Protein AF-A9QA04-F1 (afdb_monomer_lite)

InterPro domains:
  IPR006043 Nucleobase cation symporter 2 family [PF00860] (19-73)

Secondary structure (DSSP, 8-state):
------PPPTTSSPPPHHHHHHHHHHHHHHHHHHHHHHHHHHHHHTT--HHHHHHHHHHHHHHHHHHHHHHHH-

pLDDT: mean 74.43, std 10.71, range [45.66, 88.94]

Foldseek 3Di:
DDDPDPDPDVVPVPDDVVVVVVVVVVVVVVVVCVLLVVLVVVCVVVVHDPVVSVVSNVVSVVVVVVVVVVVVVD

Radius of gyration: 21.37 Å; chains: 1; bounding box: 37×27×70 Å

Structure (mmCIF, N/CA/C/O backbone):
data_AF-A9QA04-F1
#
_entry.id   AF-A9QA04-F1
#
loop_
_atom_site.group_PDB
_atom_site.id
_atom_site.type_symbol
_atom_site.label_atom_id
_atom_site.label_alt_id
_atom_site.label_comp_id
_atom_site.label_asym_id
_atom_site.label_entity_id
_atom_site.label_seq_id
_atom_site.pdbx_PDB_ins_code
_atom_site.Cartn_x
_atom_site.Cartn_y
_atom_site.Cartn_z
_atom_site.occupancy
_atom_site.B_iso_or_equiv
_atom_site.auth_seq_id
_atom_site.auth_comp_id
_atom_site.auth_asym_id
_atom_site.auth_atom_id
_atom_site.pdbx_PDB_model_num
ATOM 1 N N . MET A 1 1 ? 14.614 -6.051 -53.431 1.00 50.00 1 MET A N 1
ATOM 2 C CA . MET A 1 1 ? 14.234 -4.716 -53.934 1.00 50.00 1 MET A CA 1
ATOM 3 C C . MET A 1 1 ? 12.811 -4.486 -53.407 1.00 50.00 1 MET A C 1
ATOM 5 O O . MET A 1 1 ? 11.909 -5.089 -53.951 1.00 50.00 1 MET A O 1
ATOM 9 N N . ASN A 1 2 ? 12.519 -3.822 -52.278 1.00 45.66 2 ASN A N 1
ATOM 10 C CA . ASN A 1 2 ? 13.020 -2.532 -51.796 1.00 45.66 2 ASN A CA 1
ATOM 11 C C . ASN A 1 2 ? 12.765 -2.358 -50.280 1.00 45.66 2 ASN A C 1
ATOM 13 O O . ASN A 1 2 ? 11.696 -2.693 -49.784 1.00 45.66 2 ASN A O 1
ATOM 17 N N . HIS A 1 3 ? 13.767 -1.800 -49.606 1.00 53.66 3 HIS A N 1
ATOM 18 C CA . HIS A 1 3 ? 13.790 -1.078 -48.332 1.00 53.66 3 HIS A CA 1
ATOM 19 C C . HIS A 1 3 ? 12.450 -0.702 -47.663 1.00 53.66 3 HIS A C 1
ATOM 21 O O . HIS A 1 3 ? 11.847 0.312 -48.009 1.00 53.66 3 HIS A O 1
ATOM 27 N N . VAL A 1 4 ? 12.096 -1.399 -46.577 1.00 61.81 4 VAL A N 1
ATOM 28 C CA . VAL A 1 4 ? 11.439 -0.745 -45.435 1.00 61.81 4 VAL A CA 1
ATOM 29 C C . VAL A 1 4 ? 12.563 -0.351 -44.486 1.00 61.81 4 VAL A C 1
ATOM 31 O O . VAL A 1 4 ? 13.340 -1.191 -44.037 1.00 61.81 4 VAL A O 1
ATOM 34 N N . ALA A 1 5 ? 12.739 0.953 -44.313 1.00 54.84 5 ALA A N 1
ATOM 35 C CA . ALA A 1 5 ? 13.805 1.546 -43.531 1.00 54.84 5 ALA A CA 1
ATOM 36 C C . ALA A 1 5 ? 13.880 0.930 -42.126 1.00 54.84 5 ALA A C 1
ATOM 38 O O . ALA A 1 5 ? 12.891 0.913 -41.399 1.00 54.84 5 ALA A O 1
ATOM 39 N N . ASN A 1 6 ? 15.081 0.484 -41.760 1.00 57.97 6 ASN A N 1
ATOM 40 C CA . ASN A 1 6 ? 15.518 0.168 -40.405 1.00 57.97 6 ASN A CA 1
ATOM 41 C C . ASN A 1 6 ? 15.431 1.438 -39.535 1.00 57.97 6 ASN A C 1
ATOM 43 O O . ASN A 1 6 ? 16.427 2.127 -39.312 1.00 57.97 6 ASN A O 1
ATOM 47 N N . ARG A 1 7 ? 14.215 1.822 -39.141 1.00 61.41 7 ARG A N 1
ATOM 48 C CA . ARG A 1 7 ? 13.993 2.757 -38.040 1.00 61.41 7 ARG A CA 1
ATOM 49 C C . ARG A 1 7 ? 14.017 1.883 -36.788 1.00 61.41 7 ARG A C 1
ATOM 51 O O . ARG A 1 7 ? 13.235 0.939 -36.751 1.00 61.41 7 ARG A O 1
ATOM 58 N N . PRO A 1 8 ? 14.891 2.141 -35.803 1.00 60.09 8 PRO A N 1
ATOM 59 C CA . PRO A 1 8 ? 14.796 1.439 -34.534 1.00 60.09 8 PRO A CA 1
ATOM 60 C C . PRO A 1 8 ? 13.384 1.676 -33.994 1.00 60.09 8 PRO A C 1
ATOM 62 O O . PRO A 1 8 ? 12.982 2.834 -33.842 1.00 60.09 8 PRO A O 1
ATOM 65 N N . ASP A 1 9 ? 12.613 0.611 -33.782 1.00 62.81 9 ASP A N 1
ATOM 66 C CA . ASP A 1 9 ? 11.283 0.730 -33.199 1.00 62.81 9 ASP A CA 1
ATOM 67 C C . ASP A 1 9 ? 11.416 1.442 -31.841 1.00 62.81 9 ASP A C 1
ATOM 69 O O . ASP A 1 9 ? 12.200 1.004 -30.996 1.00 62.81 9 ASP A O 1
ATOM 73 N N . PRO A 1 10 ? 10.680 2.542 -31.590 1.00 60.16 10 PRO A N 1
ATOM 74 C CA . PRO A 1 10 ? 10.795 3.325 -30.355 1.00 60.16 10 PRO A CA 1
ATOM 75 C C . PRO A 1 10 ? 10.416 2.530 -29.095 1.00 60.16 10 PRO A C 1
ATOM 77 O O . PRO A 1 10 ? 10.637 3.002 -27.986 1.00 60.16 10 PRO A O 1
ATOM 80 N N . VAL A 1 11 ? 9.879 1.318 -29.262 1.00 59.31 11 VAL A N 1
ATOM 81 C CA . VAL A 1 11 ? 9.619 0.355 -28.189 1.00 59.31 11 VAL A CA 1
ATOM 82 C C . VAL A 1 11 ? 10.910 -0.284 -27.646 1.00 59.31 11 VAL A C 1
ATOM 84 O O . VAL A 1 11 ? 10.962 -0.633 -26.471 1.00 59.31 11 VAL A O 1
ATOM 87 N N . GLU A 1 12 ? 11.970 -0.373 -28.463 1.00 57.81 12 GLU A N 1
ATOM 88 C CA . GLU A 1 12 ? 13.309 -0.840 -28.058 1.00 57.81 12 GLU A CA 1
ATOM 89 C C . GLU A 1 12 ? 14.255 0.297 -27.659 1.00 57.81 12 GLU A C 1
ATOM 91 O O . GLU A 1 12 ? 15.387 0.051 -27.231 1.00 57.81 12 GLU A O 1
ATOM 96 N N . ALA A 1 13 ? 13.798 1.552 -27.722 1.00 59.25 13 ALA A N 1
ATOM 97 C CA . ALA A 1 13 ? 14.461 2.642 -27.022 1.00 59.25 13 ALA A CA 1
ATOM 98 C C . ALA A 1 13 ? 14.265 2.417 -25.517 1.00 59.25 13 ALA A C 1
ATOM 100 O O . ALA A 1 13 ? 13.338 2.947 -24.905 1.00 59.25 13 ALA A O 1
ATOM 101 N N . ARG A 1 14 ? 15.114 1.564 -24.926 1.00 62.44 14 ARG A N 1
ATOM 102 C CA . ARG A 1 14 ? 15.094 1.278 -23.492 1.00 62.44 14 ARG A CA 1
ATOM 103 C C . ARG A 1 14 ? 15.121 2.606 -22.758 1.00 62.44 14 ARG A C 1
ATOM 105 O O . ARG A 1 14 ? 16.075 3.373 -22.907 1.00 62.44 14 ARG A O 1
ATOM 112 N N . LEU A 1 15 ? 14.046 2.881 -22.016 1.00 60.00 15 LEU A N 1
ATOM 113 C CA . LEU A 1 15 ? 13.948 4.084 -21.204 1.00 60.00 15 LEU A CA 1
ATOM 114 C C . LEU A 1 15 ? 15.239 4.200 -20.383 1.00 60.00 15 LEU A C 1
ATOM 116 O O . LEU A 1 15 ? 15.692 3.186 -19.837 1.00 60.00 15 LEU A O 1
ATOM 120 N N . PRO A 1 16 ? 15.850 5.396 -20.304 1.00 68.62 16 PRO A N 1
ATOM 121 C CA . PRO A 1 16 ? 17.062 5.591 -19.527 1.00 68.62 16 PRO A CA 1
ATOM 122 C C . PRO A 1 16 ? 16.854 4.999 -18.126 1.00 68.62 16 PRO A C 1
ATOM 124 O O . PRO A 1 16 ? 15.772 5.164 -17.555 1.00 68.62 16 PRO A O 1
ATOM 127 N N . PRO A 1 17 ? 17.855 4.305 -17.560 1.00 71.00 17 PRO A N 1
ATOM 128 C CA . PRO A 1 17 ? 17.690 3.484 -16.355 1.00 71.00 17 PRO A CA 1
ATOM 129 C C . PRO A 1 17 ? 17.093 4.262 -15.173 1.00 71.00 17 PRO A C 1
ATOM 131 O O . PRO A 1 17 ? 16.354 3.709 -14.365 1.00 71.00 17 PRO A O 1
ATOM 134 N N . TRP A 1 18 ? 17.332 5.573 -15.130 1.00 76.00 18 TRP A N 1
ATOM 135 C CA . TRP A 1 18 ? 16.697 6.518 -14.214 1.00 76.00 18 TRP A CA 1
ATOM 136 C C . TRP A 1 18 ? 15.162 6.581 -14.336 1.00 76.00 18 TRP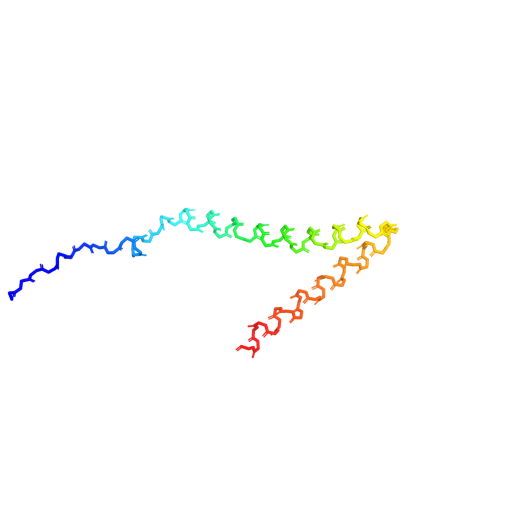 A C 1
ATOM 138 O O . TRP A 1 18 ? 14.467 6.526 -13.325 1.00 76.00 18 TRP A O 1
ATOM 148 N N . GLN A 1 19 ? 14.612 6.674 -15.550 1.00 78.12 19 GLN A N 1
ATOM 149 C CA . GLN A 1 19 ? 13.162 6.734 -15.761 1.00 78.12 19 GLN A CA 1
ATOM 150 C C . GLN A 1 19 ? 12.492 5.397 -15.442 1.00 78.12 19 GLN A C 1
ATOM 152 O O . GLN A 1 19 ? 11.400 5.398 -14.884 1.00 78.12 19 GLN A O 1
ATOM 157 N N . LEU A 1 20 ? 13.152 4.268 -15.726 1.00 79.38 20 LEU A N 1
ATOM 158 C CA . LEU A 1 20 ? 12.670 2.943 -15.319 1.00 79.38 20 LEU A CA 1
ATOM 159 C C . LEU A 1 20 ? 12.603 2.816 -13.794 1.00 79.38 20 LEU A C 1
ATOM 161 O O . LEU A 1 20 ? 11.613 2.322 -13.262 1.00 79.38 20 LEU A O 1
ATOM 165 N N . LEU A 1 21 ? 13.622 3.311 -13.089 1.00 83.69 21 LEU A N 1
ATOM 166 C CA . LEU A 1 21 ? 13.681 3.276 -11.629 1.00 83.69 21 LEU A CA 1
ATOM 167 C C . LEU A 1 21 ? 12.588 4.156 -11.004 1.00 83.69 21 LEU A C 1
ATOM 169 O O . LEU A 1 21 ? 11.867 3.719 -10.108 1.00 83.69 21 LEU A O 1
ATOM 173 N N . VAL A 1 22 ? 12.410 5.369 -11.525 1.00 86.31 22 VAL A N 1
ATOM 174 C CA . VAL A 1 22 ? 11.352 6.295 -11.101 1.00 86.31 22 VAL A CA 1
ATOM 175 C C . VAL A 1 22 ? 9.954 5.750 -11.431 1.00 86.31 22 VAL A C 1
ATOM 177 O O . VAL A 1 22 ? 9.048 5.869 -10.608 1.00 86.31 22 VAL A O 1
ATOM 180 N N . CYS A 1 23 ? 9.773 5.118 -12.592 1.00 84.50 23 CYS A N 1
ATOM 181 C CA . CYS A 1 23 ? 8.513 4.485 -12.988 1.00 84.50 23 CYS A CA 1
ATOM 182 C C . CYS A 1 23 ? 8.187 3.274 -12.100 1.00 84.50 23 CYS A C 1
ATOM 184 O O . CYS A 1 23 ? 7.063 3.163 -11.616 1.00 84.50 23 CYS A O 1
ATOM 186 N N . GLY A 1 24 ? 9.173 2.422 -11.802 1.00 81.88 24 GLY A N 1
ATOM 187 C CA . GLY A 1 24 ? 9.022 1.302 -10.869 1.00 81.88 24 GLY A CA 1
ATOM 188 C C . GLY A 1 24 ? 8.660 1.762 -9.455 1.00 81.88 24 GLY A C 1
ATOM 189 O O . GLY A 1 24 ? 7.738 1.218 -8.849 1.00 81.88 24 GLY A O 1
ATOM 190 N N . LEU A 1 25 ? 9.310 2.822 -8.960 1.00 85.94 25 LEU A N 1
ATOM 191 C CA . LEU A 1 25 ? 8.948 3.458 -7.689 1.00 85.94 25 LEU A CA 1
ATOM 192 C C . LEU A 1 25 ? 7.500 3.951 -7.703 1.00 85.94 25 LEU A C 1
ATOM 194 O O . LEU A 1 25 ? 6.729 3.595 -6.818 1.00 85.94 25 LEU A O 1
ATOM 198 N N . GLN A 1 26 ? 7.104 4.724 -8.715 1.00 85.69 26 GLN A N 1
ATOM 199 C CA . GLN A 1 26 ? 5.731 5.226 -8.826 1.00 85.69 26 GLN A CA 1
ATOM 200 C C . GLN A 1 26 ? 4.705 4.091 -8.869 1.00 85.69 26 GLN A C 1
ATOM 202 O O . GLN A 1 26 ? 3.667 4.191 -8.223 1.00 85.69 26 GLN A O 1
ATOM 207 N N . HIS A 1 27 ? 5.013 2.999 -9.567 1.00 81.81 27 HIS A N 1
ATOM 208 C CA . HIS A 1 27 ? 4.131 1.844 -9.674 1.00 81.81 27 HIS A CA 1
ATOM 209 C C . HIS A 1 27 ? 3.893 1.174 -8.311 1.00 81.81 27 HIS A C 1
ATOM 211 O O . HIS A 1 27 ? 2.748 0.932 -7.929 1.00 81.81 27 HIS A O 1
ATOM 217 N N . VAL A 1 28 ? 4.959 0.935 -7.539 1.00 83.44 28 VAL A N 1
ATOM 218 C CA . VAL A 1 28 ? 4.855 0.329 -6.200 1.00 83.44 28 VAL A CA 1
ATOM 219 C C . VAL A 1 28 ? 4.163 1.274 -5.216 1.00 83.44 28 VAL A C 1
ATOM 221 O O . VAL A 1 28 ? 3.299 0.836 -4.457 1.00 83.44 28 VAL A O 1
ATOM 224 N N . LEU A 1 29 ? 4.493 2.570 -5.248 1.00 84.19 29 LEU A N 1
ATOM 225 C CA . LEU A 1 29 ? 3.859 3.575 -4.389 1.00 84.19 29 LEU A CA 1
ATOM 226 C C . LEU A 1 29 ? 2.351 3.678 -4.663 1.00 84.19 29 LEU A C 1
ATOM 228 O O . LEU A 1 29 ? 1.562 3.728 -3.719 1.00 84.19 29 LEU A O 1
ATOM 232 N N . VAL A 1 30 ? 1.947 3.668 -5.936 1.00 85.81 30 VAL A N 1
ATOM 233 C CA . VAL A 1 30 ? 0.534 3.683 -6.345 1.00 85.81 30 VAL A CA 1
ATOM 234 C C . VAL A 1 30 ? -0.194 2.427 -5.872 1.00 85.81 30 VAL A C 1
ATOM 236 O O . VAL A 1 30 ? -1.291 2.536 -5.323 1.00 85.81 30 VAL A O 1
ATOM 239 N N . ILE A 1 31 ? 0.411 1.245 -6.024 1.00 84.38 31 ILE A N 1
ATOM 240 C CA . ILE A 1 31 ? -0.190 -0.013 -5.557 1.00 84.38 31 ILE A CA 1
ATOM 241 C C . ILE A 1 31 ? -0.343 -0.018 -4.034 1.00 84.38 31 ILE A C 1
ATOM 243 O O . ILE A 1 31 ? -1.408 -0.368 -3.5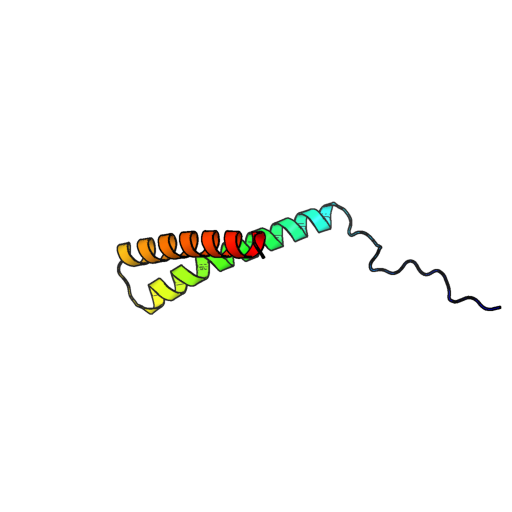28 1.00 84.38 31 ILE A O 1
ATOM 247 N N . TYR A 1 32 ? 0.676 0.420 -3.293 1.00 81.38 32 TYR A N 1
ATOM 248 C CA . TYR A 1 32 ? 0.610 0.485 -1.834 1.00 81.38 32 TYR A CA 1
ATOM 249 C C . TYR A 1 32 ? -0.476 1.458 -1.351 1.00 81.38 32 TYR A C 1
ATOM 251 O O . TYR A 1 32 ? -1.267 1.120 -0.468 1.00 81.38 32 TYR A O 1
ATOM 259 N N . ALA A 1 33 ? -0.573 2.636 -1.978 1.00 81.12 33 ALA A N 1
ATOM 260 C CA . ALA A 1 33 ? -1.639 3.595 -1.703 1.00 81.12 33 ALA A CA 1
ATOM 261 C C . ALA A 1 33 ? -3.028 2.999 -1.990 1.00 81.12 33 ALA A C 1
ATOM 263 O O . ALA A 1 33 ? -3.935 3.169 -1.179 1.00 81.12 33 ALA A O 1
ATOM 264 N N . GLY A 1 34 ? -3.188 2.251 -3.087 1.00 80.19 34 GLY A N 1
ATOM 265 C CA . GLY A 1 34 ? -4.436 1.560 -3.420 1.00 80.19 34 GLY A CA 1
ATOM 266 C C . GLY A 1 34 ? -4.836 0.497 -2.391 1.00 80.19 34 GLY A C 1
ATOM 267 O O . GLY A 1 34 ? -5.985 0.470 -1.952 1.00 80.19 34 GLY A O 1
ATOM 268 N N . ILE A 1 35 ? -3.884 -0.331 -1.949 1.00 79.00 35 ILE A N 1
ATOM 269 C CA . ILE A 1 35 ? -4.120 -1.399 -0.961 1.00 79.00 35 ILE A CA 1
ATOM 270 C C . ILE A 1 35 ? -4.563 -0.829 0.394 1.00 79.00 35 ILE A C 1
ATOM 272 O O . ILE A 1 35 ? -5.411 -1.419 1.060 1.00 79.00 35 ILE A O 1
ATOM 276 N N . VAL A 1 36 ? -4.015 0.318 0.804 1.00 75.62 36 VAL A N 1
ATOM 277 C CA . VAL A 1 36 ? -4.323 0.943 2.102 1.00 75.62 36 VAL A CA 1
ATOM 278 C C . VAL A 1 36 ? -5.565 1.841 2.034 1.00 75.62 36 VAL A C 1
ATOM 280 O O . VAL A 1 36 ? -6.342 1.890 2.990 1.00 75.62 36 VAL A O 1
ATOM 283 N N . ALA A 1 37 ? -5.797 2.529 0.912 1.00 82.38 37 ALA A N 1
ATOM 284 C CA . ALA A 1 37 ? -6.920 3.453 0.758 1.00 82.38 37 ALA A CA 1
ATOM 285 C C . ALA A 1 37 ? -8.282 2.744 0.783 1.00 82.38 37 ALA A C 1
ATOM 287 O O . ALA A 1 37 ? -9.206 3.231 1.429 1.00 82.38 37 ALA A O 1
ATOM 288 N N . VAL A 1 38 ? -8.417 1.586 0.130 1.00 78.75 38 VAL A N 1
ATOM 289 C CA . VAL A 1 38 ? -9.695 0.855 0.030 1.00 78.75 38 VAL A CA 1
ATOM 290 C C . VAL A 1 38 ? -10.287 0.480 1.405 1.00 78.75 38 VAL A C 1
ATOM 292 O O . VAL A 1 38 ? -11.424 0.875 1.674 1.00 78.75 38 VAL A O 1
ATOM 295 N N . PRO A 1 39 ? -9.568 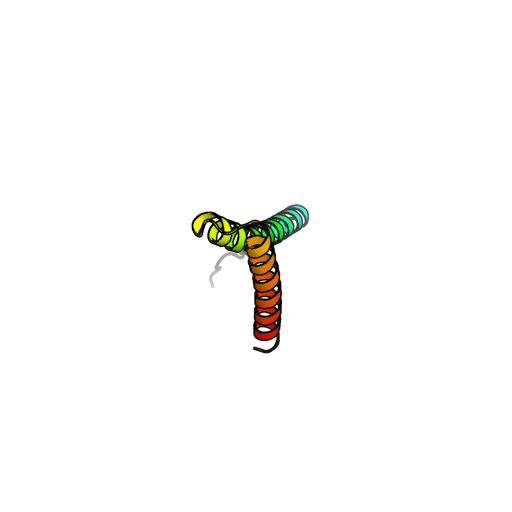-0.204 2.319 1.00 74.38 39 PRO A N 1
ATOM 296 C CA . PRO A 1 39 ? -10.096 -0.514 3.650 1.00 74.38 39 PRO A CA 1
ATOM 297 C C . PRO A 1 39 ? -10.343 0.715 4.521 1.00 74.38 39 PRO A C 1
ATOM 299 O O . PRO A 1 39 ? -11.291 0.713 5.304 1.00 74.38 39 PRO A O 1
ATOM 302 N N . LEU A 1 40 ? -9.537 1.772 4.377 1.00 76.62 40 LEU A N 1
ATOM 303 C CA . LEU A 1 40 ? -9.770 3.034 5.082 1.00 76.62 40 LEU A CA 1
ATOM 304 C C . LEU A 1 40 ? -11.063 3.713 4.617 1.00 76.62 40 LEU A C 1
ATOM 306 O O . LEU A 1 40 ? -11.844 4.158 5.459 1.00 76.62 40 LEU A O 1
ATOM 310 N N . ILE A 1 41 ? -11.323 3.756 3.305 1.00 79.19 41 ILE A N 1
ATOM 311 C CA . ILE A 1 41 ? -12.555 4.311 2.718 1.00 79.19 41 ILE A CA 1
ATOM 312 C C . ILE A 1 41 ? -13.771 3.483 3.153 1.00 79.19 41 ILE A C 1
ATOM 314 O O . ILE A 1 41 ? -14.775 4.039 3.592 1.00 79.19 41 ILE A O 1
ATOM 318 N N . ILE A 1 42 ? -13.687 2.153 3.100 1.00 76.31 42 ILE A N 1
ATOM 319 C CA . ILE A 1 42 ? -14.783 1.270 3.529 1.00 76.31 42 ILE A CA 1
ATOM 320 C C . ILE A 1 42 ? -15.032 1.413 5.040 1.00 76.31 42 ILE A C 1
ATOM 322 O O . ILE A 1 42 ? -16.167 1.582 5.474 1.00 76.31 42 ILE A O 1
ATOM 326 N N . GLY A 1 43 ? -13.979 1.441 5.857 1.00 71.62 43 GLY A N 1
ATOM 327 C CA . GLY A 1 43 ? -14.112 1.613 7.303 1.00 71.62 43 GLY A CA 1
ATOM 328 C C . GLY A 1 43 ? -14.701 2.967 7.711 1.00 71.62 43 GLY A C 1
ATOM 329 O O . GLY A 1 43 ? -15.502 3.033 8.640 1.00 71.62 43 GLY A O 1
ATOM 330 N N . SER A 1 44 ? -14.345 4.043 7.001 1.00 67.44 44 SER A N 1
ATOM 331 C CA . SER A 1 44 ? -14.886 5.388 7.256 1.00 67.44 44 SER A CA 1
ATOM 332 C C . SER A 1 44 ? -16.309 5.584 6.718 1.00 67.44 44 SER A C 1
ATOM 334 O O . SER A 1 44 ? -17.101 6.273 7.354 1.00 67.44 44 SER A O 1
ATOM 336 N N . THR A 1 45 ? -16.677 4.943 5.605 1.00 70.88 45 THR A N 1
ATOM 337 C CA . THR A 1 45 ? -18.040 5.020 5.038 1.00 70.88 45 THR A CA 1
ATOM 338 C C . THR A 1 45 ? -19.079 4.224 5.829 1.00 70.88 45 THR A C 1
ATOM 340 O O . THR A 1 45 ? -20.238 4.631 5.865 1.00 70.88 45 THR A O 1
ATOM 343 N N . LEU A 1 46 ? -18.687 3.139 6.508 1.00 69.81 46 LEU A N 1
ATOM 344 C CA . LEU A 1 46 ? -19.571 2.402 7.422 1.00 69.81 46 LEU A CA 1
ATOM 345 C C . LEU A 1 46 ? -19.656 3.011 8.839 1.00 69.81 46 LEU A C 1
ATOM 347 O O . LEU A 1 46 ? -20.419 2.505 9.659 1.00 69.81 46 LEU A O 1
ATOM 351 N N . GLY A 1 47 ? -18.905 4.079 9.143 1.00 64.19 47 GLY A N 1
ATOM 352 C CA . GLY A 1 47 ? -18.922 4.731 10.463 1.00 64.19 47 GLY A CA 1
ATOM 353 C C . GLY A 1 47 ? -18.400 3.846 11.603 1.00 64.19 47 GLY A C 1
ATOM 354 O O . GLY A 1 47 ? -18.840 3.985 12.742 1.00 64.19 47 GLY A O 1
ATOM 355 N N . LEU A 1 48 ? -17.511 2.902 11.284 1.00 61.41 48 LEU A N 1
ATOM 356 C CA . LEU A 1 48 ? -17.023 1.880 12.208 1.00 61.41 48 LEU A CA 1
ATOM 357 C C . LEU A 1 48 ? -16.009 2.464 13.207 1.00 61.41 48 LEU A C 1
ATOM 359 O O . LEU A 1 48 ? -15.149 3.262 12.833 1.00 61.41 48 LEU A O 1
ATOM 363 N N . ASP A 1 49 ? -16.093 2.028 14.467 1.00 67.19 49 ASP A N 1
ATOM 364 C CA . ASP A 1 49 ? -15.160 2.402 15.537 1.00 67.19 49 ASP A CA 1
ATOM 365 C C . ASP A 1 49 ? -13.712 2.003 15.173 1.00 67.19 49 ASP A C 1
ATOM 367 O O . ASP A 1 49 ? -13.493 1.054 14.409 1.00 67.19 49 ASP A O 1
ATOM 371 N N . GLY A 1 50 ? -12.701 2.705 15.703 1.00 67.06 50 GLY A N 1
ATOM 372 C CA . GLY A 1 50 ? -11.294 2.536 15.294 1.00 67.06 50 GLY A CA 1
ATOM 373 C C . GLY A 1 50 ? -10.782 1.085 15.364 1.00 67.06 50 GLY A C 1
ATOM 374 O O . GLY A 1 50 ? -9.940 0.676 14.560 1.00 67.06 50 GLY A O 1
ATOM 375 N N . ALA A 1 51 ? -11.351 0.268 16.257 1.00 74.00 51 ALA A N 1
ATOM 376 C CA . ALA A 1 51 ? -11.063 -1.163 16.355 1.00 74.00 51 ALA A CA 1
ATOM 377 C C . ALA A 1 51 ? -11.508 -1.974 15.116 1.00 74.00 51 ALA A C 1
ATOM 379 O O . ALA A 1 51 ? -10.806 -2.890 14.683 1.00 74.00 51 ALA A O 1
ATOM 380 N N . GLN A 1 52 ? -12.647 -1.637 14.505 1.00 70.69 52 GLN A N 1
ATOM 381 C CA . GLN A 1 52 ? -13.152 -2.309 13.301 1.00 70.69 52 GLN A CA 1
ATOM 382 C C . GLN A 1 52 ? -12.429 -1.856 12.034 1.00 70.69 52 GLN A C 1
ATOM 384 O O . GLN A 1 52 ? -12.194 -2.679 11.149 1.00 70.69 52 GLN A O 1
ATOM 389 N N . GLN A 1 53 ? -11.982 -0.599 11.970 1.00 73.44 53 GLN A N 1
ATOM 390 C CA . GLN A 1 53 ? -11.038 -0.164 10.936 1.00 73.44 53 GLN A CA 1
ATOM 391 C C . GLN A 1 53 ? -9.728 -0.958 11.000 1.00 73.44 53 GLN A C 1
ATOM 393 O O . GLN A 1 53 ? -9.259 -1.447 9.972 1.00 73.44 53 GLN A O 1
ATOM 398 N N . ALA A 1 54 ? -9.168 -1.160 12.198 1.00 76.50 54 ALA A N 1
ATOM 399 C CA . ALA A 1 54 ? -7.972 -1.984 12.367 1.00 76.50 54 ALA A CA 1
ATOM 400 C C . ALA A 1 54 ? -8.206 -3.441 11.924 1.00 76.50 54 ALA A C 1
ATOM 402 O O . ALA A 1 54 ? -7.351 -4.030 11.259 1.00 76.50 54 ALA A O 1
ATOM 403 N N . MET A 1 55 ? -9.382 -4.008 12.221 1.00 81.06 55 MET A N 1
ATOM 404 C CA . MET A 1 55 ? -9.766 -5.347 11.758 1.00 81.06 55 MET A CA 1
ATOM 405 C C . MET A 1 55 ? -9.885 -5.423 10.225 1.00 81.06 55 MET A C 1
ATOM 407 O O . MET A 1 55 ? -9.376 -6.371 9.626 1.00 81.06 55 MET A O 1
ATOM 411 N N . LEU A 1 56 ? -10.495 -4.422 9.582 1.00 79.88 56 LEU A N 1
ATOM 412 C CA . LEU A 1 56 ? -10.606 -4.324 8.120 1.00 79.88 56 LEU A CA 1
ATOM 413 C C . LEU A 1 56 ? -9.235 -4.220 7.446 1.00 79.88 56 LEU A C 1
ATOM 415 O O . LEU A 1 56 ? -8.998 -4.888 6.440 1.00 79.88 56 LEU A O 1
ATOM 419 N N . VAL A 1 57 ? -8.314 -3.432 8.007 1.00 79.31 57 VAL A N 1
ATOM 420 C CA . VAL A 1 57 ? -6.935 -3.332 7.503 1.00 79.31 57 VAL A CA 1
ATOM 421 C C . VAL A 1 57 ? -6.230 -4.686 7.598 1.00 79.31 57 VAL A C 1
ATOM 423 O O . VAL A 1 57 ? -5.656 -5.143 6.609 1.00 79.31 57 VAL A O 1
ATOM 426 N N . ASN A 1 58 ? -6.334 -5.376 8.738 1.00 81.69 58 ASN A N 1
ATOM 427 C CA . ASN A 1 58 ? -5.748 -6.709 8.914 1.00 81.69 58 ASN A CA 1
ATOM 428 C C . ASN A 1 58 ? -6.327 -7.730 7.916 1.00 81.69 58 ASN A C 1
ATOM 430 O O . ASN A 1 58 ? -5.585 -8.475 7.275 1.00 81.69 58 ASN A O 1
ATOM 434 N N . ALA A 1 59 ? -7.650 -7.718 7.722 1.00 84.25 59 ALA A N 1
ATOM 435 C CA . ALA A 1 59 ? -8.329 -8.566 6.743 1.00 84.25 59 ALA A CA 1
ATOM 436 C C . ALA A 1 59 ? -7.911 -8.250 5.294 1.00 84.25 59 ALA A C 1
ATOM 438 O O . ALA A 1 59 ? -7.788 -9.157 4.469 1.00 84.25 59 ALA A O 1
ATOM 439 N N . SER A 1 60 ? -7.649 -6.980 4.984 1.00 80.50 60 SER A N 1
ATOM 440 C CA . SER A 1 60 ? -7.206 -6.541 3.655 1.00 80.50 60 SER A CA 1
ATOM 441 C C . SER A 1 60 ? -5.780 -6.986 3.352 1.00 80.50 60 SER A C 1
ATOM 443 O O . SER A 1 60 ? -5.507 -7.451 2.247 1.00 80.50 60 SER A O 1
ATOM 445 N N . ILE A 1 61 ? -4.884 -6.923 4.342 1.00 83.06 61 ILE A N 1
ATOM 446 C CA . ILE A 1 61 ? -3.523 -7.460 4.214 1.00 83.06 61 ILE A CA 1
ATOM 447 C C . ILE A 1 61 ? -3.558 -8.983 4.039 1.00 83.06 61 ILE A C 1
ATOM 449 O O . ILE A 1 61 ? -2.885 -9.501 3.147 1.00 83.06 61 ILE A O 1
ATOM 453 N N . LEU A 1 62 ? -4.388 -9.696 4.808 1.00 87.62 62 LEU A N 1
ATOM 454 C CA . LEU A 1 62 ? -4.581 -11.140 4.636 1.00 87.62 62 LEU A CA 1
ATOM 455 C C . LEU A 1 62 ? -5.089 -11.476 3.223 1.00 87.62 62 LEU A C 1
ATOM 457 O O . LEU A 1 62 ? -4.547 -12.357 2.558 1.00 87.62 62 LEU A O 1
ATOM 461 N N . THR A 1 63 ? -6.090 -10.735 2.747 1.00 85.81 63 THR A N 1
ATOM 462 C CA . THR A 1 63 ? -6.669 -10.897 1.405 1.00 85.81 63 THR A CA 1
ATOM 463 C C . THR A 1 63 ? -5.637 -10.636 0.310 1.00 85.81 63 THR A C 1
ATOM 465 O O . THR A 1 63 ? -5.548 -11.411 -0.637 1.00 85.81 63 THR A O 1
ATOM 468 N N . SER A 1 64 ? -4.816 -9.592 0.450 1.00 82.50 64 SER A N 1
ATOM 469 C CA . SER A 1 64 ? -3.720 -9.289 -0.478 1.00 82.50 64 SER A CA 1
ATOM 470 C C . SER A 1 64 ? -2.670 -10.411 -0.524 1.00 82.50 64 SER A C 1
ATOM 472 O O . SER A 1 64 ? -2.214 -10.801 -1.601 1.00 82.50 64 SER A O 1
ATOM 474 N N . GLY A 1 65 ? -2.346 -11.008 0.627 1.00 84.81 65 GLY A N 1
ATOM 475 C CA . GLY A 1 65 ? -1.478 -12.186 0.700 1.00 84.81 65 GLY A CA 1
ATOM 476 C C . GLY A 1 65 ? -2.060 -13.388 -0.048 1.00 84.81 65 GLY A C 1
ATOM 477 O O . GLY A 1 65 ? -1.365 -14.014 -0.846 1.00 84.81 65 GLY A O 1
ATOM 478 N N . ILE A 1 66 ? -3.354 -13.668 0.139 1.00 88.06 66 ILE A N 1
ATOM 479 C CA . ILE A 1 66 ? -4.059 -14.733 -0.592 1.00 88.06 66 ILE A CA 1
ATOM 480 C C . ILE A 1 66 ? -4.071 -14.443 -2.097 1.00 88.06 66 ILE A C 1
ATOM 482 O O . ILE A 1 66 ? -3.762 -15.329 -2.888 1.00 88.06 66 ILE A O 1
ATOM 486 N N . ALA A 1 67 ? -4.377 -13.209 -2.499 1.00 85.38 67 ALA A N 1
ATOM 487 C CA . ALA A 1 67 ? -4.366 -12.803 -3.901 1.00 85.38 67 ALA A CA 1
ATOM 488 C C . ALA A 1 67 ? -2.980 -12.99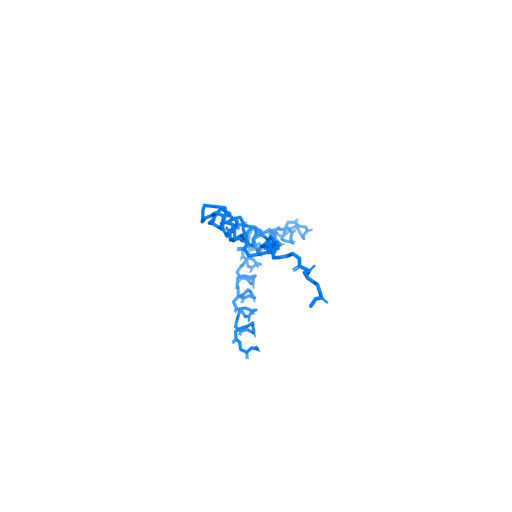8 -4.532 1.00 85.38 67 ALA A C 1
ATOM 490 O O . ALA A 1 67 ? -2.881 -13.501 -5.646 1.00 85.38 67 ALA A O 1
ATOM 491 N N . THR A 1 68 ? -1.913 -12.683 -3.793 1.00 84.69 68 THR A N 1
ATOM 492 C CA . THR A 1 68 ? -0.531 -12.914 -4.235 1.00 84.69 68 THR A CA 1
ATOM 493 C C . THR A 1 68 ? -0.245 -14.405 -4.406 1.00 84.69 68 THR A C 1
ATOM 495 O O . THR A 1 68 ? 0.309 -14.801 -5.426 1.00 84.69 68 THR A O 1
ATOM 498 N N . LEU A 1 69 ? -0.671 -15.252 -3.463 1.00 88.94 69 LEU A N 1
ATOM 499 C CA . LEU A 1 69 ? -0.519 -16.706 -3.587 1.00 88.94 69 LEU A CA 1
ATOM 500 C C . LEU A 1 69 ? -1.248 -17.243 -4.823 1.00 88.94 69 LEU A C 1
ATOM 502 O O . LEU A 1 69 ? -0.655 -17.985 -5.602 1.00 88.94 69 LEU A O 1
ATOM 506 N N . VAL A 1 70 ? -2.496 -16.820 -5.040 1.00 88.19 70 VAL A N 1
ATOM 507 C CA . VAL A 1 70 ? -3.287 -17.186 -6.226 1.00 88.19 70 VAL A CA 1
ATOM 508 C C . VAL A 1 70 ? -2.599 -16.723 -7.513 1.00 88.19 70 VAL A C 1
ATOM 510 O O . VAL A 1 70 ? -2.503 -17.501 -8.454 1.00 88.19 70 VAL A O 1
ATOM 513 N N . GLN A 1 71 ? -2.058 -15.503 -7.535 1.00 80.00 71 GLN A N 1
ATOM 514 C CA . GLN A 1 71 ? -1.315 -14.945 -8.669 1.00 80.00 71 GLN A CA 1
ATOM 515 C C . GLN A 1 71 ? -0.016 -15.710 -8.972 1.00 80.00 71 GLN A C 1
ATOM 517 O O . GLN A 1 71 ? 0.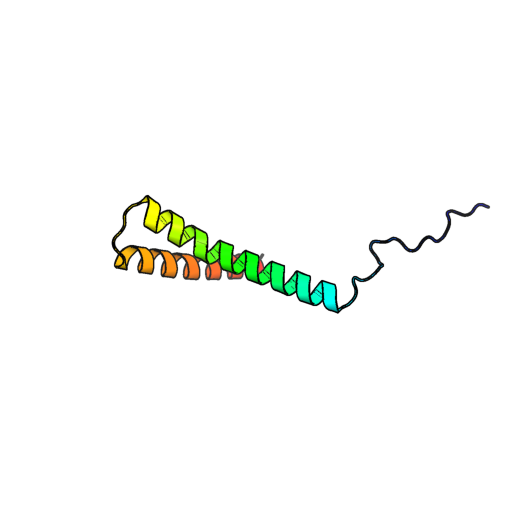420 -15.717 -10.115 1.00 80.00 71 GLN A O 1
ATOM 522 N N . THR A 1 72 ? 0.627 -16.304 -7.960 1.00 81.12 72 THR A N 1
ATOM 523 C CA . THR A 1 72 ? 1.872 -17.080 -8.133 1.00 81.12 72 THR A CA 1
ATOM 524 C C . THR A 1 72 ? 1.650 -18.560 -8.438 1.00 81.12 72 THR A C 1
ATOM 526 O O . THR A 1 72 ? 2.554 -19.212 -8.954 1.00 81.12 72 THR A O 1
ATOM 529 N N . LEU A 1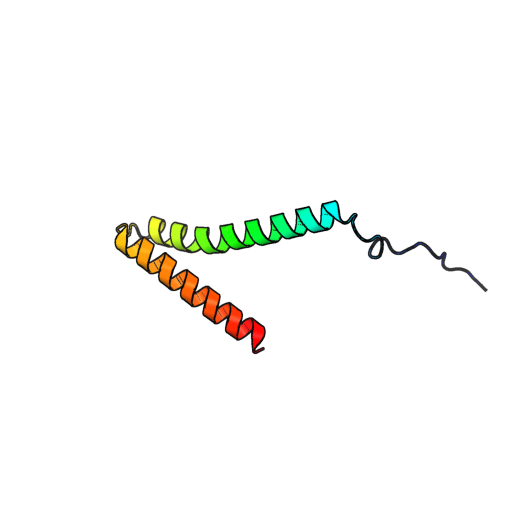 73 ? 0.492 -19.108 -8.060 1.00 77.62 73 LEU A N 1
ATOM 530 C CA . LEU A 1 73 ? 0.133 -20.512 -8.280 1.00 77.62 73 LEU A CA 1
ATOM 531 C C . LEU A 1 73 ? -0.613 -20.733 -9.605 1.00 77.62 73 LEU A C 1
ATOM 533 O O . LEU A 1 73 ? -0.649 -21.868 -10.079 1.00 77.62 73 LEU A O 1
ATOM 537 N N . GLY A 1 74 ? -1.229 -19.683 -10.156 1.00 55.97 74 GLY A N 1
ATOM 538 C CA . GLY A 1 74 ? -1.804 -19.651 -11.505 1.00 55.97 74 GLY A CA 1
ATOM 539 C C . GLY A 1 74 ? -0.795 -19.195 -12.546 1.00 55.97 74 GLY A C 1
ATOM 540 O O . GLY A 1 74 ? -0.886 -19.709 -13.681 1.00 55.97 74 GLY A O 1
#

Sequence (74 aa):
MNHVANRPDPVEARLPPWQLLVCGLQHVLVIYAGIVAVPLIIGSTLGLDGAQQAMLVNASILTSGIATLVQTLG

Organism: Gluconacetobacter diazotrophicus (strain ATCC 49037 / DSM 5601 / CCUG 37298 / CIP 103539 / LMG 7603 / PAl5) (NCBI:txid272568)